Protein AF-A0A382IKN3-F1 (afdb_monomer_lite)

Sequence (168 aa):
MFNAKQPKLKQTWREIHGDVYGAKPNTSGPIGGGIGYANLVEPTQDPVTSLDALSDALKNARPGDIVYLHGKAKIDCTIRVHVENVVLEVPEEVTLASNRGEDGAKGGMIFSNSFATRPLIRAVGPNVRITGLRLGGPNPMPCLEHHHRSFAERRGHQYYYKFPVSDG

pLDDT: mean 86.6, std 14.48, range [35.81, 98.56]

Secondary structure (DSSP, 8-state):
-----PPPPS-SEEEETTEEEE---BTTBSTT--TT-S-----SSPPB-SHHHHHHHHHH--TT-EEEB-TT-EEE-HHHHHHH---EEEETT-EEE--TTGGG----EEE---TT-S-SEEEESTT-EE-S-EEE-S--S-HHHHHHHHHHTT--HHHHTTSTT---

Structure (mmCIF, N/CA/C/O backbone):
data_AF-A0A382IKN3-F1
#
_entry.id   AF-A0A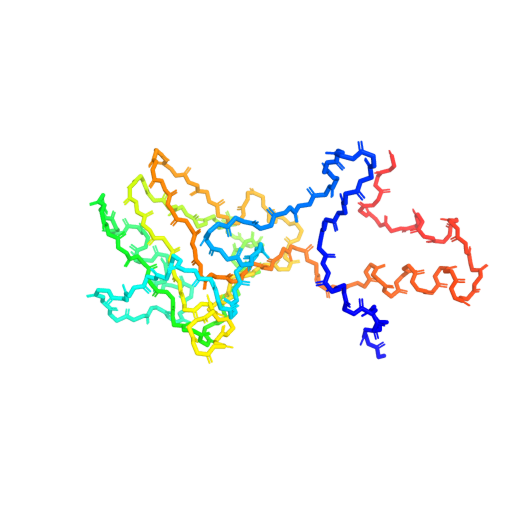382IKN3-F1
#
loop_
_atom_site.group_PDB
_atom_site.id
_atom_site.type_symbol
_atom_site.label_atom_id
_atom_site.label_alt_id
_atom_site.label_comp_id
_atom_site.label_asym_id
_atom_site.label_entity_id
_atom_site.label_seq_id
_atom_site.pdbx_PDB_ins_code
_atom_site.Cartn_x
_atom_site.Cartn_y
_atom_site.Cartn_z
_atom_site.occupancy
_atom_site.B_iso_or_equiv
_atom_site.auth_seq_id
_atom_site.auth_comp_id
_atom_site.auth_asym_id
_atom_site.auth_atom_id
_atom_site.pdbx_PDB_model_num
ATOM 1 N N . MET A 1 1 ? 14.732 8.899 -21.620 1.00 35.81 1 MET A N 1
ATOM 2 C CA . MET A 1 1 ? 13.360 8.346 -21.576 1.00 35.81 1 MET A CA 1
ATOM 3 C C . MET A 1 1 ? 13.404 7.041 -20.802 1.00 35.81 1 MET A C 1
ATOM 5 O O . MET A 1 1 ? 13.994 6.080 -21.276 1.00 35.81 1 MET A O 1
ATOM 9 N N . PHE A 1 2 ? 12.854 7.038 -19.591 1.00 36.72 2 PHE A N 1
ATOM 10 C CA . PHE A 1 2 ? 12.722 5.848 -18.750 1.00 36.72 2 PHE A CA 1
ATOM 11 C C . PHE A 1 2 ? 11.530 5.014 -19.241 1.00 36.72 2 PHE A C 1
ATOM 13 O O . PHE A 1 2 ? 10.548 5.600 -19.694 1.00 36.72 2 PHE A O 1
ATOM 20 N N . ASN A 1 3 ? 11.612 3.684 -19.119 1.00 40.66 3 ASN A N 1
ATOM 21 C CA . ASN A 1 3 ? 10.657 2.652 -19.570 1.00 40.66 3 ASN A CA 1
ATOM 22 C C . ASN A 1 3 ? 11.029 1.976 -20.896 1.00 40.66 3 ASN A C 1
ATOM 24 O O . ASN A 1 3 ? 10.414 2.225 -21.935 1.00 40.66 3 ASN A O 1
ATOM 28 N N . ALA A 1 4 ? 11.937 0.997 -20.837 1.00 46.00 4 ALA A N 1
ATOM 29 C CA . ALA A 1 4 ? 11.795 -0.140 -21.738 1.00 46.00 4 ALA A CA 1
ATOM 30 C C . ALA A 1 4 ? 10.405 -0.739 -21.464 1.00 46.00 4 ALA A C 1
ATOM 32 O O . ALA A 1 4 ? 10.153 -1.249 -20.371 1.00 46.00 4 ALA A O 1
ATOM 33 N N . LYS A 1 5 ? 9.464 -0.582 -22.403 1.00 49.56 5 LYS A N 1
ATOM 34 C CA . LYS A 1 5 ? 8.125 -1.169 -22.287 1.00 49.56 5 LYS A CA 1
ATOM 35 C C . LYS A 1 5 ? 8.281 -2.685 -22.323 1.00 49.56 5 LYS A C 1
ATOM 37 O O . LYS A 1 5 ? 8.318 -3.280 -23.395 1.00 49.56 5 LYS A O 1
ATOM 42 N N . GLN A 1 6 ? 8.387 -3.306 -21.153 1.00 56.22 6 GLN A N 1
ATOM 43 C CA . GLN A 1 6 ? 8.235 -4.747 -21.052 1.00 56.22 6 GLN A CA 1
ATOM 44 C C . GLN A 1 6 ? 6.804 -5.099 -21.483 1.00 56.22 6 GLN A C 1
ATOM 46 O O . GLN A 1 6 ? 5.858 -4.402 -21.088 1.00 56.22 6 GLN A O 1
ATOM 51 N N . PRO A 1 7 ? 6.618 -6.133 -22.319 1.00 63.00 7 PRO A N 1
ATOM 52 C CA . PRO A 1 7 ? 5.285 -6.581 -22.681 1.00 63.00 7 PRO A CA 1
ATOM 53 C C . PRO A 1 7 ? 4.529 -6.953 -21.404 1.00 63.00 7 PRO A C 1
ATOM 55 O O . PRO A 1 7 ? 5.060 -7.645 -20.535 1.00 63.00 7 PRO A O 1
ATOM 58 N N . LYS A 1 8 ? 3.285 -6.478 -21.277 1.00 66.19 8 LYS A N 1
ATOM 59 C CA . LYS A 1 8 ? 2.432 -6.880 -20.158 1.00 66.19 8 LYS A CA 1
ATOM 60 C C . LYS A 1 8 ? 2.245 -8.391 -20.218 1.00 66.19 8 LYS A C 1
ATOM 62 O O . LYS A 1 8 ? 1.713 -8.914 -21.199 1.00 66.19 8 LYS A O 1
ATOM 67 N N . LEU A 1 9 ? 2.667 -9.076 -19.162 1.00 68.19 9 LEU A N 1
ATOM 68 C CA . LEU A 1 9 ? 2.382 -10.492 -18.992 1.00 68.19 9 LEU A CA 1
ATOM 69 C C . LEU A 1 9 ? 0.862 -10.673 -18.904 1.00 68.19 9 LEU A C 1
ATOM 71 O O . LEU A 1 9 ? 0.201 -9.998 -18.117 1.00 68.19 9 LEU A O 1
ATOM 75 N N . LYS A 1 10 ? 0.306 -11.566 -19.732 1.00 75.25 10 LYS A N 1
ATOM 76 C CA . LYS A 1 10 ? -1.127 -11.911 -19.693 1.00 75.25 10 LYS A CA 1
ATOM 77 C C . LYS A 1 10 ? -1.484 -12.752 -18.463 1.00 75.25 10 LYS A C 1
ATOM 79 O O . LYS A 1 10 ? -2.620 -12.715 -18.013 1.00 75.25 10 LYS A O 1
ATOM 84 N N . GLN A 1 11 ? -0.514 -13.501 -17.939 1.00 84.94 11 GLN A N 1
ATOM 85 C CA . GLN A 1 11 ? -0.650 -14.351 -16.760 1.00 84.94 11 GLN A CA 1
ATOM 86 C C . GLN A 1 11 ? 0.689 -14.460 -16.023 1.00 84.94 11 GLN A C 1
ATOM 88 O O . GLN A 1 11 ? 1.751 -14.327 -16.631 1.00 84.94 11 GLN A O 1
ATOM 93 N N . THR A 1 12 ? 0.621 -14.722 -14.721 1.00 87.69 12 THR A N 1
ATOM 94 C CA . THR A 1 12 ? 1.770 -14.862 -13.806 1.00 87.69 12 THR A CA 1
ATOM 95 C C . THR A 1 12 ? 2.091 -16.317 -13.455 1.00 87.69 12 THR A C 1
ATOM 97 O O . THR A 1 12 ? 2.948 -16.572 -12.611 1.00 87.69 12 THR A O 1
ATOM 100 N N . TRP A 1 13 ? 1.408 -17.272 -14.090 1.00 91.75 13 TRP A N 1
ATOM 101 C CA . TRP A 1 13 ? 1.567 -18.707 -13.868 1.00 91.75 13 TRP A CA 1
ATOM 102 C C . TRP A 1 13 ? 1.481 -19.491 -15.181 1.00 91.75 13 TRP A C 1
ATOM 104 O O . TRP A 1 13 ? 1.015 -18.972 -16.200 1.00 91.75 13 TRP A O 1
ATOM 114 N N . ARG A 1 14 ? 1.930 -20.744 -15.168 1.00 93.62 14 ARG A N 1
ATOM 115 C CA . ARG A 1 14 ? 1.743 -21.723 -16.246 1.00 93.62 14 ARG A CA 1
ATOM 116 C C . ARG A 1 14 ? 1.541 -23.109 -15.658 1.00 93.62 14 ARG A C 1
ATOM 118 O O . ARG A 1 14 ? 2.035 -23.391 -14.575 1.00 93.62 14 ARG A O 1
ATOM 125 N N . GLU A 1 15 ? 0.851 -23.955 -16.406 1.00 95.31 15 GLU A N 1
ATOM 126 C CA . GLU A 1 15 ? 0.727 -25.377 -16.109 1.00 95.31 15 GLU A CA 1
ATOM 127 C C . GLU A 1 15 ? 1.550 -26.171 -17.118 1.00 95.31 15 GLU A C 1
ATOM 129 O O . GLU A 1 15 ? 1.484 -25.906 -18.322 1.00 95.31 15 GLU A O 1
ATOM 134 N N . ILE A 1 16 ? 2.368 -27.093 -16.622 1.00 95.44 16 ILE A N 1
ATOM 135 C CA . ILE A 1 16 ? 3.232 -27.952 -17.430 1.00 95.44 16 ILE A CA 1
ATOM 136 C C . ILE A 1 16 ? 3.092 -29.362 -16.861 1.00 95.44 16 ILE A C 1
ATOM 138 O O . ILE A 1 16 ? 3.379 -29.576 -15.692 1.00 95.44 16 ILE A O 1
ATOM 142 N N . HIS A 1 17 ? 2.620 -30.311 -17.674 1.00 93.94 17 HIS A N 1
ATOM 143 C CA . HIS A 1 17 ? 2.398 -31.709 -17.268 1.00 93.94 17 HIS A CA 1
ATOM 144 C C . HIS A 1 17 ? 1.506 -31.898 -16.019 1.00 93.94 17 HIS A C 1
ATOM 146 O O . HIS A 1 17 ? 1.647 -32.886 -15.310 1.00 93.94 17 HIS A O 1
ATOM 152 N N . GLY A 1 18 ? 0.566 -30.977 -15.772 1.00 93.25 18 GLY A N 1
ATOM 153 C CA . GLY A 1 18 ? -0.325 -31.000 -14.603 1.00 93.25 18 GLY A CA 1
ATOM 154 C C . GLY A 1 18 ? 0.211 -30.246 -13.381 1.00 93.25 18 GLY A C 1
ATOM 155 O O . GLY A 1 18 ? -0.549 -29.989 -12.450 1.00 93.25 18 GLY A O 1
ATOM 156 N N . ASP A 1 19 ? 1.476 -29.814 -13.405 1.00 95.94 19 ASP A N 1
ATOM 157 C CA . ASP A 1 19 ? 2.089 -29.030 -12.334 1.00 95.94 19 ASP A CA 1
ATOM 158 C C . ASP A 1 19 ? 1.975 -27.524 -12.600 1.00 95.94 19 ASP A C 1
ATOM 160 O O . ASP A 1 19 ? 2.230 -27.036 -13.707 1.00 95.94 19 ASP A O 1
ATOM 164 N N . VAL A 1 20 ? 1.607 -26.762 -11.564 1.00 94.12 20 VAL A N 1
ATOM 165 C CA . VAL A 1 20 ? 1.433 -25.304 -11.636 1.00 94.12 20 VAL A CA 1
ATOM 166 C C . VAL A 1 20 ? 2.698 -24.590 -11.169 1.00 94.12 20 VAL A C 1
ATOM 168 O O . VAL A 1 20 ? 3.109 -24.701 -10.017 1.00 94.12 20 VAL A O 1
ATOM 171 N N . TYR A 1 21 ? 3.258 -23.769 -12.054 1.00 92.56 21 TYR A N 1
ATOM 172 C CA . TYR A 1 21 ? 4.428 -22.936 -11.800 1.00 92.56 21 TYR A CA 1
ATOM 173 C C . TYR A 1 21 ? 4.056 -21.455 -11.785 1.00 92.56 21 TYR A C 1
ATOM 175 O O . TYR A 1 21 ? 3.264 -20.987 -12.607 1.00 92.56 21 TYR A O 1
ATOM 183 N N . GLY A 1 22 ? 4.696 -20.693 -10.899 1.00 91.75 22 GLY A N 1
ATOM 184 C CA . GLY A 1 22 ? 4.474 -19.256 -10.749 1.00 91.75 22 GLY A CA 1
ATOM 185 C C . GLY A 1 22 ? 3.323 -18.924 -9.801 1.00 91.75 22 GLY A C 1
ATOM 186 O O . GLY A 1 22 ? 2.925 -19.729 -8.964 1.00 91.75 22 GLY A O 1
ATOM 187 N N . ALA A 1 23 ? 2.804 -17.704 -9.911 1.00 90.81 23 ALA A N 1
ATOM 188 C CA . ALA A 1 23 ? 1.803 -17.185 -8.988 1.00 90.81 23 ALA A CA 1
ATOM 189 C C . ALA A 1 23 ? 0.416 -17.232 -9.644 1.00 90.81 23 ALA A C 1
ATOM 191 O O . ALA A 1 23 ? 0.108 -16.418 -10.520 1.00 90.81 23 ALA A O 1
ATOM 192 N N . LYS A 1 24 ? -0.414 -18.204 -9.253 1.00 91.19 24 LYS A N 1
ATOM 193 C CA . LYS A 1 24 ? -1.791 -18.359 -9.744 1.00 91.19 24 LYS A CA 1
ATOM 194 C C . LYS A 1 24 ? -2.760 -17.596 -8.830 1.00 91.19 24 LYS A C 1
ATOM 196 O O . LYS A 1 24 ? -2.733 -17.828 -7.623 1.00 91.19 24 LYS A O 1
ATOM 201 N N . PRO A 1 25 ? -3.592 -16.679 -9.361 1.00 89.81 25 PRO A N 1
ATOM 202 C CA . PRO A 1 25 ? -4.598 -16.000 -8.554 1.00 89.81 25 PRO A CA 1
ATOM 203 C C . PRO A 1 25 ? -5.636 -17.001 -8.037 1.00 89.81 25 PRO A C 1
ATOM 205 O O . PRO A 1 25 ? -5.918 -18.011 -8.685 1.00 89.81 25 PRO A O 1
ATOM 208 N N . ASN A 1 26 ? -6.210 -16.703 -6.876 1.00 89.38 26 ASN A N 1
ATOM 209 C CA . ASN A 1 26 ? -7.315 -17.456 -6.289 1.00 89.38 26 ASN A CA 1
ATOM 210 C C . ASN A 1 26 ? -8.617 -16.634 -6.375 1.00 89.38 26 ASN A C 1
ATOM 212 O O . ASN A 1 26 ? -8.707 -15.659 -7.124 1.00 89.38 26 ASN A O 1
ATOM 216 N N . THR A 1 27 ? -9.627 -17.006 -5.589 1.00 91.38 27 THR A N 1
ATOM 217 C CA . THR A 1 27 ? -10.929 -16.321 -5.532 1.00 91.38 27 THR A CA 1
ATOM 218 C C . THR A 1 27 ? -10.856 -14.863 -5.067 1.00 91.38 27 THR A C 1
ATOM 220 O O . THR A 1 27 ? -11.798 -14.116 -5.300 1.00 91.38 27 THR A O 1
ATOM 223 N N . SER A 1 28 ? -9.744 -14.421 -4.466 1.00 88.81 28 SER A N 1
ATOM 224 C CA . SER A 1 28 ? -9.535 -13.014 -4.088 1.00 88.81 28 SER A CA 1
ATOM 225 C C . SER A 1 28 ? -9.215 -12.103 -5.281 1.00 88.81 28 SER A C 1
ATOM 227 O O . SER A 1 28 ? -9.154 -10.884 -5.114 1.00 88.81 28 SER A O 1
ATOM 229 N N . GLY A 1 29 ? -9.003 -12.665 -6.475 1.00 89.06 29 GLY A N 1
ATOM 230 C CA . GLY A 1 29 ? -8.742 -11.912 -7.699 1.00 89.06 29 GLY A CA 1
ATOM 231 C C . GLY A 1 29 ? -7.247 -11.753 -8.019 1.00 89.06 29 GLY A C 1
ATOM 232 O O . GLY A 1 29 ? -6.436 -12.613 -7.660 1.00 89.06 29 GLY A O 1
ATOM 233 N N . PRO A 1 30 ? -6.852 -10.698 -8.756 1.00 88.81 30 PRO A N 1
ATOM 234 C CA . PRO A 1 30 ? -5.495 -10.549 -9.270 1.00 88.81 30 PRO A CA 1
ATOM 235 C C . PRO A 1 30 ? -4.451 -10.393 -8.157 1.00 88.81 30 PRO A C 1
ATOM 237 O O . PRO A 1 30 ? -4.611 -9.617 -7.212 1.00 88.81 30 PRO A O 1
ATOM 240 N N . ILE A 1 31 ? -3.324 -11.088 -8.320 1.00 86.19 31 ILE A N 1
ATOM 241 C CA . ILE A 1 31 ? -2.159 -10.957 -7.440 1.00 86.19 31 ILE A CA 1
ATOM 242 C C . ILE A 1 31 ? -1.590 -9.536 -7.563 1.00 86.19 31 ILE A C 1
ATOM 244 O O . ILE A 1 31 ? -1.361 -9.040 -8.665 1.00 86.19 31 ILE A O 1
ATOM 248 N N . GLY A 1 32 ? -1.367 -8.877 -6.422 1.00 81.44 32 GLY A N 1
ATOM 249 C CA . GLY A 1 32 ? -0.983 -7.459 -6.364 1.00 81.44 32 GLY A CA 1
ATOM 250 C C . GLY A 1 32 ? -2.164 -6.475 -6.452 1.00 81.44 32 GLY A C 1
ATOM 251 O O . GLY A 1 32 ? -1.952 -5.257 -6.536 1.00 81.44 32 GLY A O 1
ATOM 252 N N . GLY A 1 33 ? -3.400 -6.983 -6.430 1.00 86.44 33 GLY A N 1
ATOM 253 C CA . GLY A 1 33 ? -4.633 -6.198 -6.444 1.00 86.44 33 GLY A CA 1
ATOM 254 C C . GLY A 1 33 ? -4.933 -5.542 -7.796 1.00 86.44 33 GLY A C 1
ATOM 255 O O . GLY A 1 33 ? -4.331 -5.865 -8.820 1.00 86.44 33 GLY A O 1
ATOM 256 N N . GLY A 1 34 ? -5.848 -4.571 -7.796 1.00 87.06 34 GLY A N 1
ATOM 257 C CA . GLY A 1 34 ? -6.339 -3.911 -9.011 1.00 87.06 34 GLY A CA 1
ATOM 258 C C . GLY A 1 34 ? -7.740 -4.384 -9.400 1.00 87.06 34 GLY A C 1
ATOM 259 O O . GLY A 1 34 ? -8.442 -4.961 -8.577 1.00 87.06 34 GLY A O 1
ATOM 260 N N . ILE A 1 35 ? -8.161 -4.086 -10.633 1.00 89.25 35 ILE A N 1
ATOM 261 C CA . ILE A 1 35 ? -9.522 -4.379 -11.118 1.00 89.25 35 ILE A CA 1
ATOM 262 C C . ILE A 1 35 ? -9.844 -5.863 -10.903 1.00 89.25 35 ILE A C 1
ATOM 264 O O . ILE A 1 35 ? -9.104 -6.724 -11.377 1.00 89.25 35 ILE A O 1
ATOM 268 N N . GLY A 1 36 ? -10.947 -6.143 -10.204 1.00 88.12 36 GLY A N 1
ATOM 269 C CA . GLY A 1 36 ? -11.392 -7.502 -9.876 1.00 88.12 36 GLY A CA 1
ATOM 270 C C . GLY A 1 36 ? -10.809 -8.082 -8.583 1.00 88.12 36 GLY A C 1
ATOM 271 O O . GLY A 1 36 ? -11.034 -9.255 -8.301 1.00 88.12 36 GLY A O 1
ATOM 272 N N . TYR A 1 37 ? -10.054 -7.303 -7.801 1.00 91.44 37 TYR A N 1
ATOM 273 C CA . TYR A 1 37 ? -9.665 -7.694 -6.445 1.00 91.44 37 TYR A CA 1
ATOM 274 C C . TYR A 1 37 ? -10.876 -7.627 -5.511 1.00 91.44 37 TYR A C 1
ATOM 276 O O . TYR A 1 37 ? -11.505 -6.579 -5.398 1.00 91.44 37 TYR A O 1
ATOM 284 N N . ALA A 1 38 ? -11.195 -8.741 -4.853 1.00 91.50 38 ALA A N 1
ATOM 285 C CA . ALA A 1 38 ? -12.459 -8.897 -4.132 1.00 91.50 38 ALA A CA 1
ATOM 286 C C . ALA A 1 38 ? -12.433 -8.337 -2.701 1.00 91.50 38 ALA A C 1
ATOM 288 O O . ALA A 1 38 ? -13.465 -7.930 -2.179 1.00 91.50 38 ALA A O 1
ATOM 289 N N . ASN A 1 39 ? -11.264 -8.290 -2.055 1.00 93.00 39 ASN A N 1
ATOM 290 C CA . ASN A 1 39 ? -11.169 -7.966 -0.625 1.00 93.00 39 ASN A CA 1
ATOM 291 C C . ASN A 1 39 ? -10.968 -6.458 -0.388 1.00 93.00 39 ASN A C 1
ATOM 293 O O . ASN A 1 39 ? -10.026 -6.049 0.310 1.00 93.00 39 ASN A O 1
ATOM 297 N N . LEU A 1 40 ? -11.821 -5.645 -1.018 1.00 93.69 40 LEU A N 1
ATOM 298 C CA . LEU A 1 40 ? -11.865 -4.194 -0.833 1.00 93.69 40 LEU A CA 1
ATOM 299 C C . LEU A 1 40 ? -12.231 -3.840 0.616 1.00 93.69 40 LEU A C 1
ATOM 301 O O . LEU A 1 40 ? -12.748 -4.663 1.369 1.00 93.69 40 LEU A O 1
ATOM 305 N N . VAL A 1 41 ? -11.887 -2.621 1.016 1.00 96.31 41 VAL A N 1
ATOM 306 C CA . VAL A 1 41 ? -12.179 -2.073 2.343 1.00 96.31 41 VAL A CA 1
ATOM 307 C C . VAL A 1 41 ? -12.817 -0.722 2.136 1.00 96.31 41 VAL A C 1
ATOM 309 O O . VAL A 1 41 ? -12.290 0.075 1.365 1.00 96.31 41 VAL A O 1
ATOM 312 N N . GLU A 1 42 ? -13.909 -0.466 2.839 1.00 94.12 42 GLU A N 1
ATOM 313 C CA . GLU A 1 42 ? -14.535 0.848 2.861 1.00 94.12 42 GLU A CA 1
ATOM 314 C C . GLU A 1 42 ? -13.982 1.674 4.035 1.00 94.12 42 GLU A C 1
ATOM 316 O O . GLU A 1 42 ? -13.702 1.121 5.105 1.00 94.12 42 GLU A O 1
ATOM 321 N N . PRO A 1 43 ? -13.776 2.989 3.854 1.00 94.06 43 PRO A N 1
ATOM 322 C CA . PRO A 1 43 ? -13.359 3.866 4.938 1.00 94.06 43 PRO A CA 1
ATOM 323 C C . PRO A 1 43 ? -14.462 4.003 5.994 1.00 94.06 43 PRO A C 1
ATOM 325 O O . PRO A 1 43 ? -15.618 4.252 5.664 1.00 94.06 43 PRO A O 1
ATOM 328 N N . THR A 1 44 ? -14.091 3.923 7.271 1.00 91.94 44 THR A N 1
ATOM 329 C CA . THR A 1 44 ? -14.980 4.243 8.406 1.00 91.94 44 THR A CA 1
ATOM 330 C C . THR A 1 44 ? -14.834 5.689 8.886 1.00 91.94 44 THR A C 1
ATOM 332 O O . THR A 1 44 ? -15.664 6.175 9.651 1.00 91.94 44 THR A O 1
ATOM 335 N N . GLN A 1 45 ? -13.777 6.377 8.445 1.00 92.88 45 GLN A N 1
ATOM 336 C CA . GLN A 1 45 ? -13.425 7.756 8.786 1.00 92.88 45 GLN A CA 1
ATOM 337 C C . GLN A 1 45 ? -12.881 8.489 7.552 1.00 92.88 45 GLN A C 1
ATOM 339 O O . GLN A 1 45 ? -12.610 7.868 6.520 1.00 92.88 45 GLN A O 1
ATOM 344 N N . ASP A 1 46 ? -12.690 9.805 7.668 1.00 96.19 46 ASP A N 1
ATOM 345 C CA . ASP A 1 46 ? -12.126 10.617 6.590 1.00 96.19 46 ASP A CA 1
ATOM 346 C C . ASP A 1 46 ? -10.742 10.099 6.151 1.00 96.19 46 ASP A C 1
ATOM 348 O O . ASP A 1 46 ? -9.843 9.934 6.983 1.00 96.19 46 ASP A O 1
ATOM 352 N N . PRO A 1 47 ? -10.528 9.855 4.843 1.00 97.56 47 PRO A N 1
ATOM 353 C CA . PRO A 1 47 ? -9.261 9.330 4.355 1.00 97.56 47 PRO A CA 1
ATOM 354 C C . PRO A 1 47 ? -8.067 10.260 4.603 1.00 97.56 47 PRO A C 1
ATOM 356 O O . PRO A 1 47 ? -8.083 11.437 4.235 1.00 97.56 47 PRO A O 1
ATOM 359 N N . VAL A 1 48 ? -6.960 9.704 5.100 1.00 98.06 48 VAL A N 1
ATOM 360 C CA . VAL A 1 48 ? -5.712 10.450 5.292 1.00 98.06 48 VAL A CA 1
ATOM 361 C C . VAL A 1 48 ? -5.028 10.744 3.953 1.00 98.06 48 VAL A C 1
ATOM 363 O O . VAL A 1 48 ? -5.051 9.942 3.010 1.00 98.06 48 VAL A O 1
ATOM 366 N N . THR A 1 49 ? -4.402 11.917 3.858 1.00 97.81 49 THR A N 1
ATOM 367 C CA . THR A 1 49 ? -3.776 12.418 2.618 1.00 97.81 49 THR A CA 1
ATOM 368 C C . THR A 1 49 ? -2.313 12.832 2.779 1.00 97.81 49 THR A C 1
ATOM 370 O O . THR A 1 49 ? -1.638 13.032 1.767 1.00 97.81 49 THR A O 1
ATOM 373 N N . SER A 1 50 ? -1.806 12.922 4.012 1.00 97.25 50 SER A N 1
ATOM 374 C CA . SER A 1 50 ? -0.447 13.363 4.339 1.00 97.25 50 SER A CA 1
ATOM 375 C C . SER A 1 50 ? 0.272 12.371 5.254 1.00 97.25 50 SER A C 1
ATOM 377 O O . SER A 1 50 ? -0.353 11.508 5.872 1.00 97.25 50 SER A O 1
ATOM 379 N N . LEU A 1 51 ? 1.602 12.489 5.323 1.00 96.56 51 LEU A N 1
ATOM 380 C CA . LEU A 1 51 ? 2.426 11.659 6.202 1.00 96.56 51 LEU A CA 1
ATOM 381 C C . LEU A 1 51 ? 2.107 11.914 7.678 1.00 96.56 51 LEU A C 1
ATOM 383 O O . LEU A 1 51 ? 1.979 10.956 8.424 1.00 96.56 51 LEU A O 1
ATOM 387 N N . ASP A 1 52 ? 1.912 13.173 8.074 1.00 96.44 52 ASP A N 1
ATOM 388 C CA . ASP A 1 52 ? 1.525 13.528 9.445 1.00 96.44 52 ASP A CA 1
ATOM 389 C C . ASP A 1 52 ? 0.201 12.903 9.853 1.00 96.44 52 ASP A C 1
ATOM 391 O O . ASP A 1 52 ? 0.146 12.180 10.841 1.00 96.44 52 ASP A O 1
ATOM 395 N N . ALA A 1 53 ? -0.840 13.083 9.036 1.00 97.75 53 ALA A N 1
ATOM 396 C CA . ALA A 1 53 ? -2.147 12.504 9.318 1.00 97.75 53 ALA A CA 1
ATOM 397 C C . ALA A 1 53 ? -2.088 10.970 9.377 1.00 97.75 53 ALA A C 1
ATOM 399 O O . ALA A 1 53 ? -2.763 10.361 10.200 1.00 97.75 53 ALA A O 1
ATOM 400 N N . LEU A 1 54 ? -1.266 10.339 8.530 1.00 97.94 54 LEU A N 1
ATOM 401 C CA . LEU A 1 54 ? -1.050 8.895 8.575 1.00 97.94 54 LEU A CA 1
ATOM 402 C C . LEU A 1 54 ? -0.326 8.463 9.858 1.00 97.94 54 LEU A C 1
ATOM 404 O O . LEU A 1 54 ? -0.751 7.503 10.496 1.00 97.94 54 LEU A O 1
ATOM 408 N N . SER A 1 55 ? 0.752 9.151 10.235 1.00 97.06 55 SER A N 1
ATOM 409 C CA . SER A 1 55 ? 1.498 8.870 11.463 1.00 97.06 55 SER A CA 1
ATOM 410 C C . SER A 1 55 ? 0.618 9.035 12.703 1.00 97.06 55 SER A C 1
ATOM 412 O O . SER A 1 55 ? 0.624 8.162 13.569 1.00 97.06 55 SER A O 1
ATOM 414 N N . ASP A 1 56 ? -0.183 10.097 12.759 1.00 97.69 56 ASP A N 1
ATOM 415 C CA . ASP A 1 56 ? -1.103 10.352 13.866 1.00 97.69 56 ASP A CA 1
ATOM 416 C C . ASP A 1 56 ? -2.242 9.330 13.912 1.00 97.69 56 ASP A C 1
ATOM 418 O O . ASP A 1 56 ? -2.574 8.833 14.989 1.00 97.69 56 ASP A O 1
ATOM 422 N N . ALA A 1 57 ? -2.817 8.966 12.763 1.00 98.00 57 ALA A N 1
ATOM 423 C CA . ALA A 1 57 ? -3.863 7.949 12.697 1.00 98.00 57 ALA A CA 1
ATOM 424 C C . ALA A 1 57 ? -3.351 6.585 13.177 1.00 98.00 57 ALA A C 1
ATOM 426 O O . ALA A 1 57 ? -3.995 5.948 14.003 1.00 98.00 57 ALA A O 1
ATOM 427 N N . LEU A 1 58 ? -2.167 6.160 12.725 1.00 97.88 58 LEU A N 1
ATOM 428 C CA . LEU A 1 58 ? -1.559 4.896 13.151 1.00 97.88 58 LEU A CA 1
ATOM 429 C C . LEU A 1 58 ? -1.217 4.887 14.644 1.00 97.88 58 LEU A C 1
ATOM 431 O O . LEU A 1 58 ? -1.445 3.887 15.317 1.00 97.88 58 LEU A O 1
ATOM 435 N N . LYS A 1 59 ? -0.713 6.005 15.176 1.00 97.50 59 LYS A N 1
ATOM 436 C CA . LYS A 1 59 ? -0.364 6.135 16.596 1.00 97.50 59 LYS A CA 1
ATOM 437 C C . LYS A 1 59 ? -1.582 6.049 17.521 1.00 97.50 59 LYS A C 1
ATOM 439 O O . LYS A 1 59 ? -1.445 5.607 18.658 1.00 97.50 59 LYS A O 1
ATOM 444 N N . ASN A 1 60 ? -2.747 6.496 17.054 1.00 97.31 60 ASN A N 1
ATOM 445 C CA . ASN A 1 60 ? -3.984 6.522 17.839 1.00 97.31 60 ASN A CA 1
ATOM 446 C C . ASN A 1 60 ? -4.935 5.349 17.536 1.00 97.31 60 ASN A C 1
ATOM 448 O O . ASN A 1 60 ? -5.965 5.233 18.204 1.00 97.31 60 ASN A O 1
ATOM 452 N N . ALA A 1 61 ? -4.607 4.506 16.553 1.00 97.75 61 ALA A N 1
ATOM 453 C CA . ALA A 1 61 ? -5.434 3.380 16.138 1.00 97.75 61 ALA A CA 1
ATOM 454 C C . ALA A 1 61 ? -5.517 2.298 17.223 1.00 97.75 61 ALA A C 1
ATOM 456 O O . ALA A 1 61 ? -4.550 2.003 17.930 1.00 97.75 61 ALA A O 1
ATOM 457 N N . ARG A 1 62 ? -6.696 1.693 17.329 1.00 97.12 62 ARG A N 1
ATOM 458 C CA . ARG A 1 62 ? -7.044 0.619 18.258 1.00 97.12 62 ARG A CA 1
ATOM 459 C C . ARG A 1 62 ? -7.320 -0.678 17.493 1.00 97.12 62 ARG A C 1
ATOM 461 O O . ARG A 1 62 ? -7.623 -0.622 16.301 1.00 97.12 62 ARG A O 1
ATOM 468 N N . PRO A 1 63 ? -7.264 -1.841 18.162 1.00 98.06 63 PRO A N 1
ATOM 469 C CA . PRO A 1 63 ? -7.669 -3.109 17.562 1.00 98.06 63 PRO A CA 1
ATOM 470 C C . PRO A 1 63 ? -9.034 -3.012 16.862 1.00 98.06 63 PRO A C 1
ATOM 472 O O . PRO A 1 63 ? -10.009 -2.552 17.458 1.00 98.06 63 PRO A O 1
ATOM 475 N N . GLY A 1 64 ? -9.089 -3.410 15.587 1.00 97.25 64 GLY A N 1
ATOM 476 C CA . GLY A 1 64 ? -10.274 -3.313 14.731 1.00 97.25 64 GLY A CA 1
ATOM 477 C C . GLY A 1 64 ? -10.385 -2.029 13.900 1.00 97.25 64 GLY A C 1
ATOM 478 O O . GLY A 1 64 ? -11.221 -1.976 12.994 1.00 97.25 64 GLY A O 1
ATOM 479 N N . ASP A 1 65 ? -9.548 -1.017 14.146 1.00 97.94 65 ASP A N 1
ATOM 480 C CA . ASP A 1 65 ? -9.600 0.241 13.400 1.00 97.94 65 ASP A CA 1
ATOM 481 C C . ASP A 1 65 ? -9.103 0.093 11.955 1.00 97.94 65 ASP A C 1
ATOM 483 O O . ASP A 1 65 ? -8.246 -0.733 11.613 1.00 97.94 65 ASP A O 1
ATOM 487 N N . ILE A 1 66 ? -9.627 0.969 11.096 1.00 98.50 66 ILE A N 1
ATOM 488 C CA . ILE A 1 66 ? -9.241 1.083 9.692 1.00 98.50 66 ILE A CA 1
ATOM 489 C C . ILE A 1 66 ? -8.595 2.450 9.477 1.00 98.50 66 ILE A C 1
ATOM 491 O O . ILE A 1 66 ? -9.273 3.473 9.417 1.00 98.50 66 ILE A O 1
ATOM 495 N N . VAL A 1 67 ? -7.277 2.462 9.288 1.00 98.44 67 VAL A N 1
ATOM 496 C CA . VAL A 1 67 ? -6.549 3.646 8.827 1.00 98.44 67 VAL A CA 1
ATOM 497 C C . VAL A 1 67 ? -6.584 3.663 7.303 1.00 98.44 67 VAL A C 1
ATOM 499 O O . VAL A 1 67 ? -5.940 2.851 6.631 1.00 98.44 67 VAL A O 1
ATOM 502 N N . TYR A 1 68 ? -7.367 4.584 6.746 1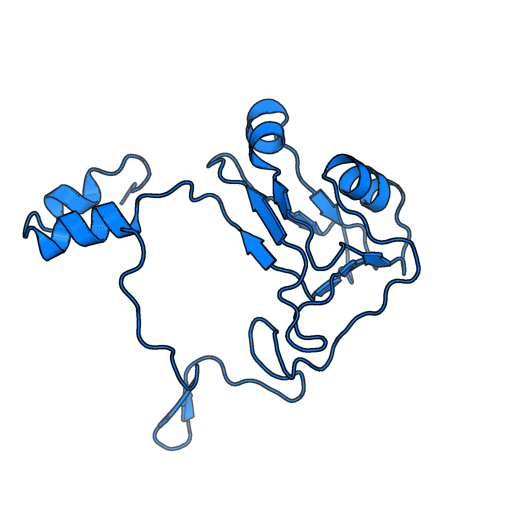.00 98.56 68 TYR A N 1
ATOM 503 C CA . TYR A 1 68 ? -7.663 4.612 5.318 1.00 98.56 68 TYR A CA 1
ATOM 504 C C . TYR A 1 68 ? -6.948 5.754 4.596 1.00 98.56 68 TYR A C 1
ATOM 506 O O . TYR A 1 68 ? -7.127 6.918 4.938 1.00 98.56 68 TYR A O 1
ATOM 514 N N . LEU A 1 69 ? -6.172 5.450 3.554 1.00 98.25 69 LEU A N 1
ATOM 515 C CA . LEU A 1 69 ? -5.551 6.452 2.688 1.00 98.25 69 LEU A CA 1
ATOM 516 C C . LEU A 1 69 ? -6.481 6.826 1.542 1.00 98.25 69 LEU A C 1
ATOM 518 O O . LEU A 1 69 ? -7.014 5.963 0.836 1.00 98.25 69 LEU A O 1
ATOM 522 N N . HIS A 1 70 ? -6.557 8.121 1.252 1.00 98.06 70 HIS A N 1
ATOM 523 C CA . HIS A 1 70 ? -7.249 8.599 0.064 1.00 98.06 70 HIS A CA 1
ATOM 524 C C . HIS A 1 70 ? -6.652 7.964 -1.206 1.00 98.06 70 HIS A C 1
ATOM 526 O O . HIS A 1 70 ? -5.433 7.922 -1.389 1.00 98.06 70 HIS A O 1
ATOM 532 N N . GLY A 1 71 ? -7.502 7.520 -2.137 1.00 96.38 71 GLY A N 1
ATOM 533 C CA . GLY A 1 71 ? -7.092 6.755 -3.326 1.00 96.38 71 GLY A CA 1
ATOM 534 C C . GLY A 1 71 ? -6.098 7.453 -4.263 1.00 96.38 71 GLY A C 1
ATOM 535 O O . GLY A 1 71 ? -5.405 6.810 -5.056 1.00 96.38 71 GLY A O 1
ATOM 536 N N . LYS A 1 72 ? -6.005 8.785 -4.178 1.00 96.19 72 LYS A N 1
ATOM 537 C CA . LYS A 1 72 ? -5.050 9.608 -4.943 1.00 96.19 72 LYS A CA 1
ATOM 538 C C . LYS A 1 72 ? -3.827 10.047 -4.129 1.00 96.19 72 LYS A C 1
ATOM 540 O O . LYS A 1 72 ? -2.934 10.666 -4.706 1.00 96.19 72 LYS A O 1
ATOM 545 N N . ALA A 1 73 ? -3.778 9.746 -2.830 1.00 97.44 73 ALA A N 1
ATOM 546 C CA . ALA A 1 73 ? -2.684 10.154 -1.958 1.00 97.44 73 ALA A CA 1
ATOM 547 C C . ALA A 1 73 ? -1.350 9.546 -2.411 1.00 97.44 73 ALA A C 1
ATOM 549 O O . ALA A 1 73 ? -1.277 8.411 -2.901 1.00 97.44 73 ALA A O 1
ATOM 550 N N . LYS A 1 74 ? -0.288 10.330 -2.246 1.00 97.19 74 LYS A N 1
ATOM 551 C CA . LYS A 1 74 ? 1.100 9.913 -2.433 1.00 97.19 74 LYS A CA 1
ATOM 552 C C . LYS A 1 74 ? 1.874 10.362 -1.203 1.00 97.19 74 LYS A C 1
ATOM 554 O O . LYS A 1 74 ? 2.237 11.528 -1.101 1.00 97.19 74 LYS A O 1
ATOM 559 N N . ILE A 1 75 ? 2.077 9.439 -0.280 1.00 97.50 75 ILE A N 1
ATOM 560 C CA . ILE A 1 75 ? 2.787 9.666 0.969 1.00 97.50 75 ILE A CA 1
ATOM 561 C C . ILE A 1 75 ? 4.272 9.440 0.706 1.00 97.50 75 ILE A C 1
ATOM 563 O O . ILE A 1 75 ? 4.702 8.303 0.504 1.00 97.50 75 ILE A O 1
ATOM 567 N N . ASP A 1 76 ? 5.023 10.537 0.639 1.00 95.06 76 ASP A N 1
ATOM 568 C CA . ASP A 1 76 ? 6.476 10.518 0.495 1.00 95.06 76 ASP A CA 1
ATOM 569 C C . ASP A 1 76 ? 7.133 10.519 1.876 1.00 95.06 76 ASP A C 1
ATOM 571 O O . ASP A 1 76 ? 7.110 11.519 2.593 1.00 95.06 76 ASP A O 1
ATOM 575 N N . CYS A 1 77 ? 7.730 9.393 2.246 1.00 94.50 77 CYS A N 1
ATOM 576 C CA . CYS A 1 77 ? 8.455 9.231 3.498 1.00 94.50 77 CYS A CA 1
ATOM 577 C C . CYS A 1 77 ? 9.960 9.499 3.346 1.00 94.50 77 CYS A C 1
ATOM 579 O O . CYS A 1 77 ? 10.690 9.359 4.321 1.00 94.50 77 CYS A O 1
ATOM 581 N N . THR A 1 78 ? 10.454 9.870 2.158 1.00 90.56 78 THR A N 1
ATOM 582 C CA . THR A 1 78 ? 11.894 9.903 1.836 1.00 90.56 78 THR A CA 1
ATOM 583 C C . THR A 1 78 ? 12.699 10.750 2.818 1.00 90.56 78 THR A C 1
ATOM 585 O O . THR A 1 78 ? 13.704 10.278 3.349 1.00 90.56 78 THR A O 1
ATOM 588 N N . ILE A 1 79 ? 12.257 11.985 3.075 1.00 90.00 79 ILE A N 1
ATOM 589 C CA . ILE A 1 79 ? 12.973 12.916 3.958 1.00 90.00 79 ILE A CA 1
ATOM 590 C C . ILE A 1 79 ? 12.915 12.446 5.410 1.00 90.00 79 ILE A C 1
ATOM 592 O O . ILE A 1 79 ? 13.949 12.395 6.067 1.00 90.00 79 ILE A O 1
ATOM 596 N N . ARG A 1 80 ? 11.741 12.025 5.897 1.00 90.44 80 ARG A N 1
ATOM 597 C CA . ARG A 1 80 ? 11.595 11.536 7.276 1.00 90.44 80 ARG A CA 1
ATOM 598 C C . ARG A 1 80 ? 12.362 10.248 7.532 1.00 90.44 80 ARG A C 1
ATOM 600 O O . ARG A 1 80 ? 12.980 10.094 8.575 1.00 90.44 80 ARG A O 1
ATOM 607 N N . VAL A 1 81 ? 12.397 9.336 6.568 1.00 89.00 81 VAL A N 1
ATOM 608 C CA . VAL A 1 81 ? 13.254 8.152 6.661 1.00 89.00 81 VAL A CA 1
ATOM 609 C C . VAL A 1 81 ? 14.726 8.561 6.705 1.00 89.00 81 VAL A C 1
ATOM 611 O O . VAL A 1 81 ? 15.486 7.991 7.474 1.00 89.00 81 VAL A O 1
ATOM 614 N N . HIS A 1 82 ? 15.144 9.536 5.896 1.00 85.56 82 HIS A N 1
ATOM 615 C CA . HIS A 1 82 ? 16.541 9.963 5.846 1.00 85.56 82 HIS A CA 1
ATOM 616 C C . HIS A 1 82 ? 17.009 10.690 7.117 1.00 85.56 82 HIS A C 1
ATOM 618 O O . HIS A 1 82 ? 18.123 10.445 7.569 1.00 85.56 82 HIS A O 1
ATOM 624 N N . VAL A 1 83 ? 16.183 11.577 7.677 1.00 86.62 83 VAL A N 1
ATOM 625 C CA . VAL A 1 83 ? 16.562 12.440 8.810 1.00 86.62 83 VAL A CA 1
ATOM 626 C C . VAL A 1 83 ? 16.209 11.809 10.157 1.00 86.62 83 VAL A C 1
ATOM 628 O O . VAL A 1 83 ? 16.980 11.900 11.106 1.00 86.62 83 VAL A O 1
ATOM 631 N N . GLU A 1 84 ? 15.053 11.157 10.244 1.00 89.19 84 GLU A N 1
ATOM 632 C CA . GLU A 1 84 ? 14.450 10.714 11.507 1.00 89.19 84 GLU A CA 1
ATOM 633 C C . GLU A 1 84 ? 14.370 9.182 11.613 1.00 89.19 84 GLU A C 1
ATOM 635 O O . GLU A 1 84 ? 13.914 8.663 12.627 1.00 89.19 84 GLU A O 1
ATOM 640 N N . ASN A 1 85 ? 14.800 8.440 10.583 1.00 87.38 85 ASN A N 1
ATOM 641 C CA . ASN A 1 85 ? 14.638 6.982 10.492 1.00 87.38 85 ASN A CA 1
ATOM 642 C C . ASN A 1 85 ? 13.185 6.523 10.719 1.00 87.38 85 ASN A C 1
ATOM 644 O O . ASN A 1 85 ? 12.943 5.483 11.331 1.00 87.38 85 ASN A O 1
ATOM 648 N N . VAL A 1 86 ? 12.211 7.304 10.233 1.00 89.62 86 VAL A N 1
ATOM 649 C CA . VAL A 1 86 ? 10.783 7.014 10.433 1.00 89.62 86 VAL A CA 1
ATOM 650 C C . VAL A 1 86 ? 10.398 5.629 9.916 1.00 89.62 86 VAL A C 1
ATOM 652 O O . VAL A 1 86 ? 10.716 5.248 8.788 1.00 89.62 86 VAL A O 1
ATOM 655 N N . VAL A 1 87 ? 9.625 4.921 10.740 1.00 94.19 87 VAL A N 1
ATOM 656 C CA . VAL A 1 87 ? 8.942 3.668 10.414 1.00 94.19 87 VAL A CA 1
ATOM 657 C C . VAL A 1 87 ? 7.450 3.868 10.658 1.00 94.19 87 VAL A C 1
ATOM 659 O O . VAL A 1 87 ? 7.056 4.385 11.700 1.00 94.19 87 VAL A O 1
ATOM 662 N N . LEU A 1 88 ? 6.611 3.462 9.704 1.00 96.94 88 LEU A N 1
ATOM 663 C CA . LEU A 1 88 ? 5.160 3.448 9.883 1.00 96.94 88 LEU A CA 1
ATOM 664 C C . LEU A 1 88 ? 4.761 2.173 10.624 1.00 96.94 88 LEU A C 1
ATOM 666 O O . LEU A 1 88 ? 4.715 1.087 10.043 1.00 96.94 88 LEU A O 1
ATOM 670 N N . GLU A 1 89 ? 4.514 2.309 11.918 1.00 97.69 89 GLU A N 1
ATOM 671 C CA . GLU A 1 89 ? 4.100 1.211 12.781 1.00 97.69 89 GLU A CA 1
ATOM 672 C C . GLU A 1 89 ? 2.585 1.009 12.698 1.00 97.69 89 GLU A C 1
ATOM 674 O O . GLU A 1 89 ? 1.816 1.926 12.959 1.00 97.69 89 GLU A O 1
ATOM 679 N N . VAL A 1 90 ? 2.160 -0.186 12.286 1.00 98.44 90 VAL A N 1
ATOM 680 C CA . VAL A 1 90 ? 0.750 -0.580 12.204 1.00 98.44 90 VAL A CA 1
ATOM 681 C C . VAL A 1 90 ? 0.437 -1.468 13.411 1.00 98.44 90 VAL A C 1
ATOM 683 O O . VAL A 1 90 ? 1.023 -2.555 13.493 1.00 98.44 90 VAL A O 1
ATOM 686 N N . PRO A 1 91 ? -0.424 -1.025 14.348 1.00 98.44 91 PRO A N 1
ATOM 687 C CA . PRO A 1 91 ? -0.748 -1.788 15.555 1.00 98.44 91 PRO A CA 1
ATOM 688 C C . PRO A 1 91 ? -1.471 -3.102 15.252 1.00 98.44 91 PRO A C 1
ATOM 690 O O . PRO A 1 91 ? -2.028 -3.271 14.170 1.00 98.44 91 PRO A O 1
ATOM 693 N N . GLU A 1 92 ? -1.482 -4.023 16.214 1.00 98.25 92 GLU A N 1
ATOM 694 C CA . GLU A 1 92 ? -2.226 -5.282 16.104 1.00 98.25 92 GLU A CA 1
ATOM 695 C C . GLU A 1 92 ? -3.707 -5.072 15.769 1.00 98.25 92 GLU A C 1
ATOM 697 O O . GLU A 1 92 ? -4.321 -4.094 16.190 1.00 98.25 92 GLU A O 1
ATOM 702 N N . GLU A 1 93 ? -4.270 -5.994 14.985 1.00 98.38 93 GLU A N 1
ATOM 703 C CA . GLU A 1 93 ? -5.675 -5.960 14.544 1.00 98.38 93 GLU A CA 1
ATOM 704 C C . GLU A 1 93 ? -6.102 -4.680 13.795 1.00 98.38 93 GLU A C 1
ATOM 706 O O . GLU A 1 93 ? -7.286 -4.491 13.519 1.00 98.38 93 GLU A O 1
ATOM 711 N N . VAL A 1 94 ? -5.157 -3.817 13.406 1.00 98.50 94 VAL A N 1
ATOM 712 C CA . VAL A 1 94 ? -5.424 -2.625 12.593 1.00 98.50 94 VAL A CA 1
ATOM 713 C C . VAL A 1 94 ? -5.320 -2.956 11.108 1.00 98.50 94 VAL A C 1
ATOM 715 O O . VAL A 1 94 ? -4.414 -3.659 10.640 1.00 98.50 94 VAL A O 1
ATOM 718 N N . THR A 1 95 ? -6.247 -2.388 10.335 1.00 98.56 95 THR A N 1
ATOM 719 C CA . THR A 1 95 ? -6.211 -2.416 8.874 1.00 98.56 95 THR A CA 1
ATOM 720 C C . THR A 1 95 ? -5.680 -1.096 8.319 1.00 98.56 95 THR A C 1
ATOM 722 O O . THR A 1 95 ? -6.295 -0.049 8.485 1.00 98.56 95 THR A O 1
ATOM 725 N N . LEU A 1 96 ? -4.577 -1.149 7.574 1.00 98.38 96 LEU A N 1
ATOM 726 C CA . LEU A 1 96 ? -4.082 -0.053 6.743 1.00 98.38 96 LEU A CA 1
ATOM 727 C C . LEU A 1 96 ? -4.551 -0.272 5.295 1.00 98.38 96 LEU A C 1
ATOM 729 O O . LEU A 1 96 ? -4.126 -1.225 4.632 1.00 98.38 96 LEU A O 1
ATOM 733 N N . ALA A 1 97 ? -5.440 0.590 4.798 1.00 98.12 97 ALA A N 1
ATOM 734 C CA . ALA A 1 97 ? -6.141 0.365 3.532 1.00 98.12 97 ALA A CA 1
ATOM 735 C C . ALA A 1 97 ? -6.177 1.577 2.592 1.00 98.12 97 ALA A C 1
ATOM 737 O O . ALA A 1 97 ? -5.913 2.713 2.974 1.00 98.12 97 ALA A O 1
ATOM 738 N N . SER A 1 98 ? -6.506 1.316 1.328 1.00 97.75 98 SER A N 1
ATOM 739 C CA . SER A 1 98 ? -6.950 2.306 0.344 1.00 97.75 98 SER A CA 1
ATOM 740 C C . SER A 1 98 ? -7.771 1.595 -0.741 1.00 97.75 98 SER A C 1
ATOM 742 O O . SER A 1 98 ? -8.038 0.399 -0.639 1.00 97.75 98 SER A O 1
ATOM 744 N N . ASN A 1 99 ? -8.150 2.299 -1.805 1.00 95.94 99 ASN A N 1
ATOM 745 C CA . ASN A 1 99 ? -9.133 1.812 -2.769 1.00 95.94 99 ASN A CA 1
ATOM 746 C C . ASN A 1 99 ? -8.556 1.149 -4.033 1.00 95.94 99 ASN A C 1
ATOM 748 O O . ASN A 1 99 ? -9.187 1.156 -5.087 1.00 95.94 99 ASN A O 1
ATOM 752 N N . ARG A 1 100 ? -7.334 0.599 -4.009 1.00 94.75 100 ARG A N 1
ATOM 753 C CA . ARG A 1 100 ? -6.767 -0.040 -5.212 1.00 94.75 100 ARG A CA 1
ATOM 754 C C . ARG A 1 100 ? -7.665 -1.177 -5.706 1.00 94.75 100 ARG A C 1
ATOM 756 O O . ARG A 1 100 ? -7.753 -2.219 -5.066 1.00 94.75 100 ARG A O 1
ATOM 763 N N . GLY A 1 101 ? -8.193 -1.016 -6.917 1.00 92.12 101 GLY A N 1
ATOM 764 C CA . GLY A 1 101 ? -9.033 -2.005 -7.591 1.00 92.12 101 GLY A CA 1
ATOM 765 C C . GLY A 1 101 ? -10.519 -1.672 -7.630 1.00 92.12 101 GLY A C 1
ATOM 766 O O . GLY A 1 101 ? -11.190 -2.150 -8.542 1.00 92.12 101 GLY A O 1
ATOM 767 N N . GLU A 1 102 ? -10.991 -0.798 -6.743 1.00 93.69 102 GLU A N 1
ATOM 768 C CA . GLU A 1 102 ? -12.339 -0.224 -6.785 1.00 93.69 102 GLU A CA 1
ATOM 769 C C . GLU A 1 102 ? -12.479 0.644 -8.038 1.00 93.69 102 GLU A C 1
ATOM 771 O O . GLU A 1 102 ? -11.711 1.588 -8.214 1.00 93.69 102 GLU A O 1
ATOM 776 N N . ASP A 1 103 ? -13.375 0.283 -8.958 1.00 90.50 103 ASP A N 1
ATOM 777 C CA . ASP A 1 103 ? -13.608 0.997 -10.225 1.00 90.50 103 ASP A CA 1
ATOM 778 C C . ASP A 1 103 ? -12.328 1.339 -11.016 1.00 90.50 103 ASP A C 1
ATOM 780 O O . ASP A 1 103 ? -12.211 2.355 -11.703 1.00 90.50 103 ASP A O 1
ATOM 784 N N . GLY A 1 104 ? -11.308 0.481 -10.905 1.00 87.94 104 GLY A N 1
ATOM 785 C CA . GLY A 1 104 ? -10.009 0.698 -11.544 1.00 87.94 104 GLY A CA 1
ATOM 786 C C . GLY A 1 104 ? -9.122 1.757 -10.893 1.00 87.94 104 GLY A C 1
ATOM 787 O O . GLY A 1 104 ? -8.093 2.136 -11.465 1.00 87.94 104 GLY A O 1
ATOM 788 N N . ALA A 1 105 ? -9.450 2.196 -9.680 1.00 93.06 105 ALA A N 1
ATOM 789 C CA . ALA A 1 105 ? -8.622 3.088 -8.898 1.00 93.06 105 ALA A CA 1
ATOM 790 C C . ALA A 1 105 ? -7.232 2.490 -8.645 1.00 93.06 105 ALA A C 1
ATOM 792 O O . ALA A 1 105 ? -7.028 1.290 -8.430 1.00 93.06 105 ALA A O 1
ATOM 793 N N . LYS A 1 106 ? -6.226 3.370 -8.667 1.00 92.81 106 LYS A N 1
ATOM 794 C CA . LYS A 1 106 ? -4.826 2.980 -8.450 1.00 92.81 106 LYS A CA 1
ATOM 795 C C . LYS A 1 106 ? -4.538 2.631 -6.988 1.00 92.81 106 LYS A C 1
ATOM 797 O O . LYS A 1 106 ? -3.590 1.875 -6.760 1.00 92.81 106 LYS A O 1
ATOM 802 N N . GLY A 1 107 ? -5.316 3.195 -6.060 1.00 95.62 107 GLY A N 1
ATOM 803 C CA . GLY A 1 107 ? -5.073 3.231 -4.619 1.00 95.62 107 GLY A CA 1
ATOM 804 C C . GLY A 1 107 ? -3.986 4.223 -4.211 1.00 95.62 107 GLY A C 1
ATOM 805 O O . GLY A 1 107 ? -3.117 4.594 -5.019 1.00 95.62 107 GLY A O 1
ATOM 806 N N . GLY A 1 108 ? -4.023 4.625 -2.942 1.00 97.06 108 GLY A N 1
ATOM 807 C CA . GLY A 1 108 ? -3.000 5.448 -2.306 1.00 97.06 108 GLY A CA 1
ATOM 808 C C . GLY A 1 108 ? -1.613 4.811 -2.417 1.00 97.06 108 GLY A C 1
ATOM 809 O O . GLY A 1 108 ? -1.476 3.589 -2.482 1.00 97.06 108 GLY A O 1
ATOM 810 N N . MET A 1 109 ? -0.579 5.643 -2.511 1.00 97.06 109 MET A N 1
ATOM 811 C CA . MET A 1 109 ? 0.818 5.211 -2.564 1.00 97.06 109 MET A CA 1
ATOM 812 C C . MET A 1 109 ? 1.541 5.650 -1.298 1.00 97.06 109 MET A C 1
ATOM 814 O O . MET A 1 109 ? 1.466 6.825 -0.955 1.00 97.06 109 MET A O 1
ATOM 818 N N . ILE A 1 110 ? 2.302 4.746 -0.688 1.00 97.12 110 ILE A N 1
ATOM 819 C CA . ILE A 1 110 ? 3.299 5.063 0.339 1.00 97.12 110 ILE A CA 1
ATOM 820 C C . ILE A 1 110 ? 4.663 4.698 -0.236 1.00 97.12 110 ILE A C 1
ATOM 822 O O . ILE A 1 110 ? 4.842 3.587 -0.740 1.00 97.12 110 ILE A O 1
ATOM 826 N N . PHE A 1 111 ? 5.617 5.622 -0.214 1.00 94.44 111 PHE A N 1
ATOM 827 C CA . PHE A 1 111 ? 6.935 5.372 -0.782 1.00 94.44 111 PHE A CA 1
ATOM 828 C C . PHE A 1 111 ? 8.051 6.080 -0.027 1.00 94.44 111 PHE A C 1
ATOM 830 O O . PHE A 1 111 ? 7.836 7.078 0.650 1.00 94.44 111 PHE A O 1
ATOM 837 N N . SER A 1 112 ? 9.264 5.563 -0.180 1.00 92.06 112 SER A N 1
ATOM 838 C CA . SER A 1 112 ? 10.491 6.241 0.218 1.00 92.06 112 SER A CA 1
ATOM 839 C C . SER A 1 112 ? 11.566 5.919 -0.802 1.00 92.06 112 SER A C 1
ATOM 841 O O . SER A 1 112 ? 11.769 4.753 -1.125 1.00 92.06 112 SER A O 1
ATOM 843 N N . ASN A 1 113 ? 12.273 6.937 -1.284 1.00 88.50 113 ASN A N 1
ATOM 844 C CA . ASN A 1 113 ? 13.418 6.773 -2.177 1.00 88.50 113 ASN A CA 1
ATOM 845 C C . ASN A 1 113 ? 14.753 6.659 -1.420 1.00 88.50 113 ASN A C 1
ATOM 847 O O . ASN A 1 113 ? 15.799 6.489 -2.042 1.00 88.50 113 ASN A O 1
ATOM 851 N N . SER A 1 114 ? 14.742 6.762 -0.089 1.00 84.00 114 SER A N 1
ATOM 852 C CA . SER A 1 114 ? 15.956 6.730 0.730 1.00 84.00 114 SER A CA 1
ATOM 853 C C . SER A 1 114 ? 16.472 5.301 0.894 1.00 84.00 114 SER A C 1
ATOM 855 O O . SER A 1 114 ? 15.763 4.457 1.434 1.00 84.00 114 SER A O 1
ATOM 857 N N . PHE A 1 115 ? 17.723 5.013 0.528 1.00 80.94 115 PHE A N 1
ATOM 858 C CA . PHE A 1 115 ? 18.327 3.686 0.753 1.00 80.94 115 PHE A CA 1
ATOM 859 C C . PHE A 1 115 ? 18.419 3.283 2.236 1.00 80.94 115 PHE A C 1
ATOM 861 O O . PHE A 1 115 ? 18.564 2.097 2.537 1.00 80.94 115 PHE A O 1
ATOM 868 N N . ALA A 1 116 ? 18.270 4.243 3.156 1.00 79.31 116 ALA A N 1
ATOM 869 C CA . ALA A 1 116 ? 18.155 3.988 4.590 1.00 79.31 116 ALA A CA 1
ATOM 870 C C . ALA A 1 116 ? 16.804 3.361 5.000 1.00 79.31 116 ALA A C 1
ATOM 872 O O . ALA A 1 116 ? 16.645 2.948 6.142 1.00 79.31 116 ALA A O 1
ATOM 873 N N . THR A 1 117 ? 15.835 3.245 4.082 1.00 80.38 117 THR A N 1
ATOM 874 C CA . THR A 1 117 ? 14.508 2.665 4.354 1.00 80.38 117 THR A CA 1
ATOM 875 C C . THR A 1 117 ? 14.601 1.202 4.788 1.00 80.38 117 THR A C 1
ATOM 877 O O . THR A 1 117 ? 14.699 0.311 3.941 1.00 80.38 117 THR A O 1
ATOM 880 N N . ARG A 1 118 ? 14.558 0.939 6.101 1.00 82.62 118 ARG A N 1
ATOM 881 C CA . ARG A 1 118 ? 14.686 -0.409 6.681 1.00 82.62 118 ARG A CA 1
ATOM 882 C C . ARG A 1 118 ? 13.950 -0.548 8.034 1.00 82.62 118 ARG A C 1
ATOM 884 O O . ARG A 1 118 ? 14.558 -0.276 9.065 1.00 82.62 118 ARG A O 1
ATOM 891 N N . PRO A 1 119 ? 12.705 -1.071 8.086 1.00 90.25 119 PRO A N 1
ATOM 892 C CA . PRO A 1 119 ? 11.682 -1.152 7.035 1.00 90.25 119 PRO A CA 1
ATOM 893 C C . PRO A 1 119 ? 10.859 0.151 6.926 1.00 90.25 119 PRO A C 1
ATOM 895 O O . PRO A 1 119 ? 10.898 0.978 7.827 1.00 90.25 119 PRO A O 1
ATOM 898 N N . LEU A 1 120 ? 10.071 0.325 5.854 1.00 92.62 120 LEU A N 1
ATOM 899 C CA . LEU A 1 120 ? 9.147 1.473 5.736 1.00 92.62 120 LEU A CA 1
ATOM 900 C C . LEU A 1 120 ? 7.880 1.308 6.585 1.00 92.62 120 LEU A C 1
ATOM 902 O O . LEU A 1 120 ? 7.392 2.271 7.167 1.00 92.62 120 LEU A O 1
ATOM 906 N N . ILE A 1 121 ? 7.339 0.089 6.618 1.00 95.81 121 ILE A N 1
ATOM 907 C CA . ILE A 1 121 ? 6.132 -0.274 7.362 1.00 95.81 121 ILE A CA 1
ATOM 908 C C . ILE A 1 121 ? 6.475 -1.470 8.244 1.00 95.81 121 ILE A C 1
ATOM 910 O O . ILE A 1 121 ? 7.123 -2.412 7.778 1.00 95.81 121 ILE A O 1
ATOM 914 N N . ARG A 1 122 ? 6.040 -1.436 9.502 1.00 96.69 122 ARG A N 1
ATOM 915 C CA . ARG A 1 122 ? 6.231 -2.510 10.479 1.00 96.69 122 ARG A CA 1
ATOM 916 C C . ARG A 1 122 ? 4.894 -2.861 11.118 1.00 96.69 122 ARG A C 1
ATOM 918 O O . ARG A 1 122 ? 4.229 -1.988 11.655 1.00 96.69 122 ARG A O 1
ATOM 925 N N . ALA A 1 123 ? 4.520 -4.135 11.077 1.00 97.38 123 ALA A N 1
ATOM 926 C CA . ALA A 1 123 ? 3.417 -4.656 11.877 1.00 97.38 123 ALA A CA 1
ATOM 927 C C . ALA A 1 123 ? 3.888 -4.828 13.329 1.00 97.38 123 ALA A C 1
ATOM 929 O O . ALA A 1 123 ? 4.908 -5.481 13.560 1.00 97.38 123 ALA A O 1
ATOM 930 N N . VAL A 1 124 ? 3.166 -4.249 14.289 1.00 96.31 124 VAL A N 1
ATOM 931 C CA . VAL A 1 124 ? 3.502 -4.274 15.725 1.00 96.31 124 VAL A CA 1
ATOM 932 C C . VAL A 1 124 ? 2.547 -5.206 16.477 1.00 96.31 124 VAL A C 1
ATOM 934 O O . VAL A 1 124 ? 2.000 -4.863 17.517 1.00 96.31 124 VAL A O 1
ATOM 937 N N . GLY A 1 125 ? 2.324 -6.398 15.920 1.00 95.75 125 GLY A N 1
ATOM 938 C CA . GLY A 1 125 ? 1.527 -7.450 16.548 1.00 95.75 125 GLY A CA 1
ATOM 939 C C . GLY A 1 125 ? 0.764 -8.327 15.549 1.00 95.75 125 GLY A C 1
ATOM 940 O O . GLY A 1 125 ? 0.984 -8.225 14.335 1.00 95.75 125 GLY A O 1
ATOM 941 N N . PRO A 1 126 ? -0.085 -9.243 16.047 1.00 97.62 126 PRO A N 1
ATOM 942 C CA . PRO A 1 126 ? -0.860 -10.158 15.219 1.00 97.62 126 PRO A CA 1
ATOM 943 C C . PRO A 1 126 ? -1.960 -9.441 14.425 1.00 97.62 126 PRO A C 1
ATOM 945 O O . PRO A 1 126 ? -2.342 -8.308 14.710 1.00 97.62 126 PRO A O 1
ATOM 948 N N . ASN A 1 127 ? -2.495 -10.137 13.418 1.00 97.56 127 ASN A N 1
ATOM 949 C CA . ASN A 1 127 ? -3.711 -9.744 12.695 1.00 97.56 127 ASN A CA 1
ATOM 950 C C . ASN A 1 127 ? -3.673 -8.357 12.021 1.00 97.56 127 ASN A C 1
ATOM 952 O O . ASN A 1 127 ? -4.715 -7.811 11.668 1.00 97.56 127 ASN A O 1
ATOM 956 N N . VAL A 1 128 ? -2.480 -7.808 11.776 1.00 98.38 128 VAL A N 1
ATOM 957 C CA . VAL A 1 128 ? -2.306 -6.612 10.945 1.00 98.38 128 VAL A CA 1
ATOM 958 C C . VAL A 1 128 ? -2.709 -6.913 9.509 1.00 98.38 128 VAL A C 1
ATOM 960 O O . VAL A 1 128 ? -2.243 -7.888 8.909 1.00 98.38 128 VAL A O 1
ATOM 963 N N . ARG A 1 129 ? -3.514 -6.029 8.916 1.00 97.38 129 ARG A N 1
ATOM 964 C CA . ARG A 1 129 ? -3.915 -6.144 7.513 1.00 97.38 129 ARG A CA 1
ATOM 965 C C . ARG A 1 129 ? -3.495 -4.922 6.714 1.00 97.38 129 ARG A C 1
ATOM 967 O O . ARG A 1 129 ? -3.870 -3.802 7.025 1.00 97.38 129 ARG A O 1
ATOM 974 N N . ILE A 1 130 ? -2.767 -5.145 5.623 1.00 96.69 130 ILE A N 1
ATOM 975 C CA . ILE A 1 130 ? -2.399 -4.099 4.661 1.00 96.69 130 ILE A CA 1
ATOM 976 C C . ILE A 1 130 ? -3.021 -4.465 3.317 1.00 96.69 130 ILE A C 1
ATOM 978 O O . ILE A 1 130 ? -2.756 -5.544 2.787 1.00 96.69 130 ILE A O 1
ATOM 982 N N . THR A 1 131 ? -3.861 -3.595 2.755 1.00 95.88 131 THR A N 1
ATOM 983 C CA . THR A 1 131 ? -4.560 -3.889 1.494 1.00 95.88 131 THR A CA 1
ATOM 984 C C . THR A 1 131 ? -4.826 -2.643 0.662 1.00 95.88 131 THR A C 1
ATOM 986 O O . THR A 1 131 ? -4.774 -1.527 1.160 1.00 95.88 131 THR A O 1
ATOM 989 N N . GLY A 1 132 ? -5.133 -2.820 -0.622 1.00 95.06 132 GLY A N 1
ATOM 990 C CA . GLY A 1 132 ? -5.667 -1.728 -1.433 1.00 95.06 132 GLY A CA 1
ATOM 991 C C . GLY A 1 132 ? -4.685 -0.574 -1.694 1.00 95.06 132 GLY A C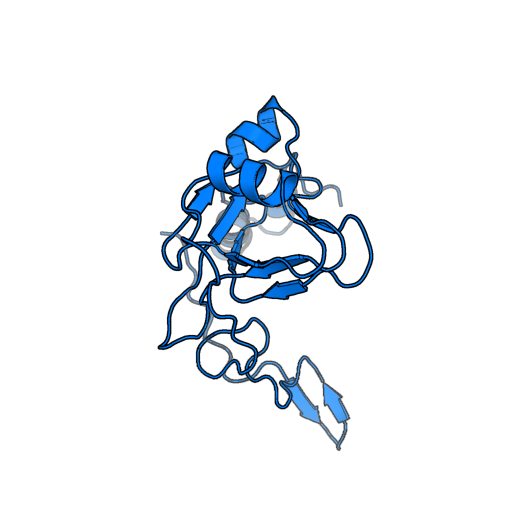 1
ATOM 992 O O . GLY A 1 132 ? -5.087 0.493 -2.152 1.00 95.06 132 GLY A O 1
ATOM 993 N N . LEU A 1 133 ? -3.393 -0.780 -1.433 1.00 95.81 133 LEU A N 1
ATOM 994 C CA . LEU A 1 133 ? -2.344 0.237 -1.485 1.00 95.81 133 LEU A CA 1
ATOM 995 C C . LEU A 1 133 ? -1.338 -0.037 -2.600 1.00 95.81 133 LEU A C 1
ATOM 997 O O . LEU A 1 133 ? -1.258 -1.126 -3.172 1.00 95.81 133 LEU A O 1
ATOM 1001 N N . ARG A 1 134 ? -0.527 0.975 -2.892 1.00 95.00 134 ARG A N 1
ATOM 1002 C CA . ARG A 1 134 ? 0.715 0.845 -3.649 1.00 95.00 134 ARG A CA 1
ATOM 1003 C C . ARG A 1 134 ? 1.885 1.157 -2.725 1.00 95.00 134 ARG A C 1
ATOM 1005 O O . ARG A 1 134 ? 1.826 2.115 -1.958 1.00 95.00 134 ARG A O 1
ATOM 1012 N N 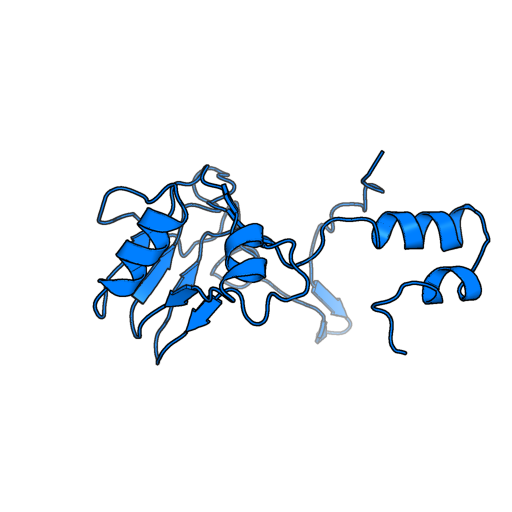. LEU A 1 135 ? 2.943 0.362 -2.831 1.00 93.25 135 LEU A N 1
ATOM 1013 C CA . LEU A 1 135 ? 4.177 0.552 -2.078 1.00 93.25 135 LEU A CA 1
ATOM 1014 C C . LEU A 1 135 ? 5.318 0.864 -3.045 1.00 93.25 135 LEU A C 1
ATOM 1016 O O . LEU A 1 135 ? 5.483 0.179 -4.057 1.00 93.25 135 LEU A O 1
ATOM 1020 N N . GLY A 1 136 ? 6.084 1.907 -2.741 1.00 89.56 136 GLY A N 1
ATOM 1021 C CA . GLY A 1 136 ? 7.296 2.280 -3.462 1.00 89.56 136 GLY A CA 1
ATOM 1022 C C . GLY A 1 136 ? 8.522 2.085 -2.578 1.00 89.56 136 GLY A C 1
ATOM 1023 O O . GLY A 1 136 ? 8.652 2.733 -1.542 1.00 89.56 136 GLY A O 1
ATOM 1024 N N . GLY A 1 137 ? 9.406 1.174 -2.978 1.00 83.25 137 GLY A N 1
ATOM 1025 C CA . GLY A 1 137 ? 10.665 0.938 -2.280 1.00 83.25 137 GLY A CA 1
ATOM 1026 C C . GLY A 1 137 ? 11.743 1.976 -2.612 1.00 83.25 137 GLY A C 1
ATOM 1027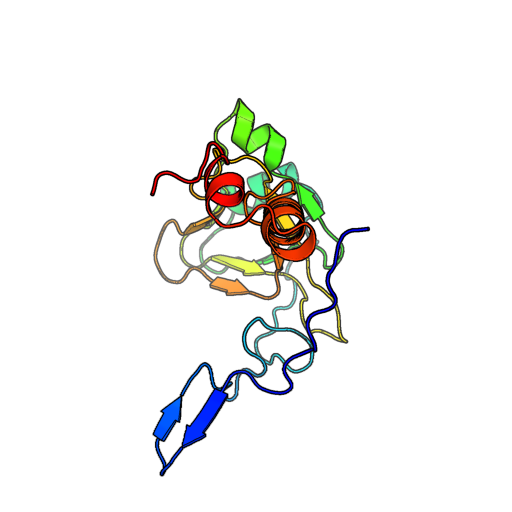 O O . GLY A 1 137 ? 11.560 2.785 -3.527 1.00 83.25 137 GLY A O 1
ATOM 1028 N N . PRO A 1 138 ? 12.890 1.904 -1.917 1.00 75.56 138 PRO A N 1
ATOM 1029 C CA . PRO A 1 138 ? 14.016 2.801 -2.123 1.00 75.56 138 PRO A CA 1
ATOM 1030 C C . PRO A 1 138 ? 14.646 2.584 -3.493 1.00 75.56 138 PRO A C 1
ATOM 1032 O O . PRO A 1 138 ? 15.466 1.691 -3.695 1.00 75.56 138 PRO A O 1
ATOM 1035 N N . ASN A 1 139 ? 14.219 3.387 -4.463 1.00 67.12 139 ASN A N 1
ATOM 1036 C CA . ASN A 1 139 ? 14.816 3.423 -5.789 1.00 67.12 139 ASN A CA 1
ATOM 1037 C C . ASN A 1 139 ? 14.575 4.788 -6.458 1.00 67.12 139 ASN A C 1
ATOM 1039 O O . ASN A 1 139 ? 13.608 4.944 -7.207 1.00 67.12 139 ASN A O 1
ATOM 1043 N N . PRO A 1 140 ? 15.469 5.767 -6.250 1.00 58.91 140 PRO A N 1
ATOM 1044 C CA . PRO A 1 140 ? 15.371 7.081 -6.883 1.00 58.91 140 PRO A CA 1
ATOM 1045 C C . PRO A 1 140 ? 15.654 7.093 -8.410 1.00 58.91 140 PRO A C 1
ATOM 1047 O O . PRO A 1 140 ? 15.623 8.172 -8.995 1.00 58.91 140 PRO A O 1
ATOM 1050 N N . MET A 1 141 ? 15.860 5.930 -9.069 1.00 59.97 141 MET A N 1
ATOM 1051 C CA . MET A 1 141 ? 16.506 5.709 -10.395 1.00 59.97 141 MET A CA 1
ATOM 1052 C C . MET A 1 141 ? 18.040 5.892 -10.334 1.00 59.97 141 MET A C 1
ATOM 1054 O O . MET A 1 141 ? 18.487 6.715 -9.540 1.00 59.97 141 MET A O 1
ATOM 1058 N N . PRO A 1 142 ? 18.893 5.129 -11.074 1.00 54.41 142 PRO A N 1
ATOM 1059 C CA . PRO A 1 142 ? 18.799 4.685 -12.467 1.00 54.41 142 PRO A CA 1
ATOM 1060 C C . PRO A 1 142 ? 19.197 3.205 -12.669 1.00 54.41 142 PRO A C 1
ATOM 1062 O O . PRO A 1 142 ? 19.788 2.892 -13.688 1.00 54.41 142 PRO A O 1
ATOM 1065 N N . CYS A 1 143 ? 18.930 2.262 -11.754 1.00 60.44 143 CYS A N 1
ATOM 1066 C CA . CYS A 1 143 ? 19.419 0.875 -11.926 1.00 60.44 143 CYS A CA 1
ATOM 1067 C C . CYS A 1 143 ? 18.998 0.245 -13.269 1.00 60.44 143 CYS A C 1
ATOM 1069 O O . CYS A 1 143 ? 19.794 -0.434 -13.911 1.00 60.44 143 CYS A O 1
ATOM 1071 N N . LEU A 1 144 ? 17.782 0.540 -13.747 1.00 61.72 144 LEU A N 1
ATOM 1072 C CA . LEU A 1 144 ? 17.312 0.113 -15.070 1.00 61.72 144 LEU A CA 1
ATOM 1073 C C . LEU A 1 144 ? 17.986 0.863 -16.225 1.00 61.72 144 LEU A C 1
ATOM 1075 O O . LEU A 1 144 ? 18.236 0.262 -17.263 1.00 61.72 144 LEU A O 1
ATOM 1079 N N . GLU A 1 145 ? 18.291 2.151 -16.068 1.00 66.06 145 GLU A N 1
ATOM 1080 C CA . GLU A 1 145 ? 19.053 2.906 -17.069 1.00 66.06 145 GLU A CA 1
ATOM 1081 C C . GLU A 1 145 ? 20.514 2.448 -17.081 1.00 66.06 145 GLU A C 1
ATOM 1083 O O . GLU A 1 145 ? 21.074 2.249 -18.145 1.00 66.06 145 GLU A O 1
ATOM 1088 N N . HIS A 1 146 ? 21.127 2.199 -15.927 1.00 72.62 146 HIS A N 1
ATOM 1089 C CA . HIS 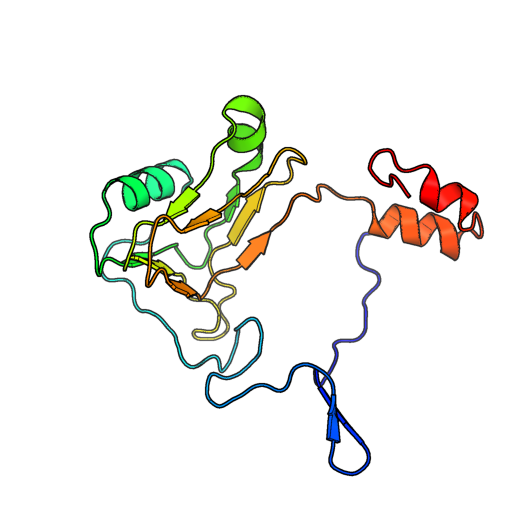A 1 146 ? 22.470 1.653 -15.808 1.00 72.62 146 HIS A CA 1
ATOM 1090 C C . HIS A 1 146 ? 22.545 0.252 -16.404 1.00 72.62 146 HIS A C 1
ATOM 1092 O O . HIS A 1 146 ? 23.429 0.001 -17.215 1.00 72.62 146 HIS A O 1
ATOM 1098 N N . HIS A 1 147 ? 21.580 -0.622 -16.107 1.00 73.56 147 HIS A N 1
ATOM 1099 C CA . HIS A 1 147 ? 21.417 -1.910 -16.783 1.00 73.56 147 HIS A CA 1
ATOM 1100 C C . HIS A 1 147 ? 21.271 -1.724 -18.300 1.00 73.56 147 HIS A C 1
ATOM 1102 O O . HIS A 1 147 ? 22.009 -2.329 -19.074 1.00 73.56 147 HIS A O 1
ATOM 1108 N N . HIS A 1 148 ? 20.370 -0.843 -18.745 1.00 70.50 148 HIS A N 1
ATOM 1109 C CA . HIS A 1 148 ? 20.166 -0.577 -20.165 1.00 70.50 148 HIS A CA 1
ATOM 1110 C C . HIS A 1 148 ? 21.444 -0.062 -20.836 1.00 70.50 148 HIS A C 1
ATOM 1112 O O . HIS A 1 148 ? 21.855 -0.635 -21.830 1.00 70.50 148 HIS A O 1
ATOM 1118 N N . ARG A 1 149 ? 22.138 0.936 -20.284 1.00 75.44 149 ARG A N 1
ATOM 1119 C CA . ARG A 1 149 ? 23.429 1.424 -20.796 1.00 75.44 149 ARG A CA 1
ATOM 1120 C C . ARG A 1 149 ? 24.492 0.327 -20.776 1.00 75.44 149 ARG A C 1
ATOM 1122 O O . ARG A 1 149 ? 25.266 0.211 -21.716 1.00 75.44 149 ARG A O 1
ATOM 1129 N N . SER A 1 150 ? 24.505 -0.525 -19.751 1.00 81.81 150 SER A N 1
ATOM 1130 C CA . SER A 1 150 ? 25.459 -1.635 -19.652 1.00 81.81 150 SER A CA 1
ATOM 1131 C C . SER A 1 150 ? 25.325 -2.597 -20.830 1.00 81.81 150 SER A C 1
ATOM 1133 O O . SER A 1 150 ? 26.329 -2.951 -21.441 1.00 81.81 150 SER A O 1
ATOM 1135 N N . PHE A 1 151 ? 24.105 -2.982 -21.202 1.00 79.31 151 PHE A N 1
ATOM 1136 C CA . PHE A 1 151 ? 23.892 -4.010 -22.226 1.00 79.31 151 PHE A CA 1
ATOM 1137 C C . PHE A 1 151 ? 23.560 -3.448 -23.617 1.00 79.31 151 PHE A C 1
ATOM 1139 O O . PHE A 1 151 ? 24.043 -3.983 -24.612 1.00 79.31 151 PHE A O 1
ATOM 1146 N N . ALA A 1 152 ? 22.821 -2.340 -23.713 1.00 78.00 152 ALA A N 1
ATOM 1147 C CA . ALA A 1 152 ? 22.493 -1.681 -24.980 1.00 78.00 152 ALA A CA 1
ATOM 1148 C C . ALA A 1 152 ? 23.698 -0.949 -25.591 1.00 78.00 152 ALA A C 1
ATOM 1150 O O . ALA A 1 152 ? 23.868 -0.979 -26.806 1.00 78.00 152 ALA A O 1
ATOM 1151 N N . GLU A 1 153 ? 24.578 -0.358 -24.771 1.00 84.19 153 GLU A N 1
ATOM 1152 C CA . GLU A 1 153 ? 25.838 0.243 -25.246 1.00 84.19 153 GLU A CA 1
ATOM 1153 C C . GLU A 1 153 ? 27.010 -0.756 -25.230 1.00 84.19 153 GLU A C 1
ATOM 1155 O O . GLU A 1 153 ? 28.160 -0.363 -25.407 1.00 84.19 153 GLU A O 1
ATOM 1160 N N . ARG A 1 154 ? 26.741 -2.053 -25.000 1.00 80.25 154 ARG A N 1
ATOM 1161 C CA . ARG A 1 154 ? 27.739 -3.143 -24.983 1.00 80.25 154 ARG A CA 1
ATOM 1162 C C . ARG A 1 154 ? 28.897 -2.958 -23.988 1.00 80.25 154 ARG A C 1
ATOM 1164 O O . ARG A 1 154 ? 29.956 -3.555 -24.157 1.00 80.25 154 ARG A O 1
ATOM 1171 N N . ARG A 1 155 ? 28.700 -2.181 -22.920 1.00 81.75 155 ARG A N 1
ATOM 1172 C CA . ARG A 1 155 ? 29.687 -2.003 -21.836 1.00 81.75 155 ARG A CA 1
ATOM 1173 C C . ARG A 1 155 ? 29.814 -3.238 -20.929 1.00 81.75 155 ARG A C 1
ATOM 1175 O O . ARG A 1 155 ? 30.821 -3.407 -20.248 1.00 81.75 155 ARG A O 1
ATOM 1182 N N . GLY A 1 156 ? 28.799 -4.100 -20.931 1.00 80.25 156 GLY A N 1
ATOM 1183 C CA . GLY A 1 156 ? 28.786 -5.410 -20.291 1.00 80.25 156 GLY A CA 1
ATOM 1184 C C . GLY A 1 156 ? 28.766 -5.385 -18.761 1.00 80.25 156 GLY A C 1
ATOM 1185 O O . GLY A 1 156 ? 28.628 -4.345 -18.111 1.00 80.25 156 GLY A O 1
ATOM 1186 N N . HIS A 1 157 ? 28.916 -6.576 -18.182 1.00 79.62 157 HIS A N 1
ATOM 1187 C CA . HIS A 1 157 ? 28.848 -6.812 -16.737 1.00 79.62 157 HIS A CA 1
ATOM 1188 C C . HIS A 1 157 ? 29.871 -5.984 -15.940 1.00 79.62 157 HIS A C 1
ATOM 1190 O O . HIS A 1 157 ? 29.561 -5.515 -14.849 1.00 79.62 157 HIS A O 1
ATOM 1196 N N . GLN A 1 158 ? 31.058 -5.725 -16.503 1.00 78.62 158 GLN A N 1
ATOM 1197 C CA . GLN A 1 158 ? 32.099 -4.918 -15.853 1.00 78.62 158 GLN A CA 1
ATOM 1198 C C . GLN A 1 158 ? 31.682 -3.464 -15.603 1.00 78.62 158 GLN A C 1
ATOM 1200 O O . GLN A 1 158 ? 32.188 -2.833 -14.681 1.00 78.62 158 GLN A O 1
ATOM 1205 N N . TYR A 1 159 ? 30.788 -2.906 -16.421 1.00 77.44 159 TYR A N 1
ATOM 1206 C CA . TYR A 1 159 ? 30.221 -1.580 -16.184 1.00 77.44 159 TYR A CA 1
ATOM 1207 C C . TYR A 1 159 ? 29.014 -1.650 -15.245 1.00 77.44 159 TYR A C 1
ATOM 1209 O O . TYR A 1 159 ? 28.868 -0.790 -14.378 1.00 77.44 159 TYR A O 1
ATOM 1217 N N . TYR A 1 160 ? 28.201 -2.704 -15.367 1.00 71.12 160 TYR A N 1
ATOM 1218 C CA . TYR A 1 160 ? 27.045 -2.947 -14.506 1.00 71.12 160 TYR A CA 1
ATOM 1219 C C . TYR A 1 160 ? 27.424 -2.980 -13.015 1.00 71.12 160 TYR A C 1
ATOM 1221 O O . TYR A 1 160 ? 26.857 -2.223 -12.231 1.00 71.12 160 TYR A O 1
ATOM 1229 N N . TYR A 1 161 ? 28.454 -3.745 -12.642 1.00 73.62 161 TYR A N 1
ATOM 1230 C CA . TYR A 1 161 ? 28.890 -3.909 -11.246 1.00 73.62 161 TYR A CA 1
ATOM 1231 C C . TYR A 1 161 ? 29.703 -2.740 -10.666 1.00 73.62 161 TYR A C 1
ATOM 1233 O O . TYR A 1 161 ? 30.184 -2.823 -9.545 1.00 73.62 161 TYR A O 1
ATOM 1241 N N . LYS A 1 162 ? 29.834 -1.614 -11.377 1.00 71.38 162 LYS A N 1
ATOM 1242 C CA . LYS A 1 162 ? 30.418 -0.384 -10.805 1.00 71.38 162 LYS A CA 1
ATOM 1243 C C . LYS A 1 162 ? 29.435 0.397 -9.921 1.00 71.38 162 LYS A C 1
ATOM 1245 O O . LYS A 1 162 ? 29.756 1.505 -9.498 1.00 71.38 162 LYS A O 1
ATOM 1250 N N . PHE A 1 163 ? 28.225 -0.121 -9.688 1.00 60.66 163 PHE A N 1
ATOM 1251 C CA . PHE A 1 163 ? 27.209 0.557 -8.885 1.00 60.66 163 PHE A CA 1
ATOM 1252 C C . PHE A 1 163 ? 27.498 0.388 -7.377 1.00 60.66 163 PHE A C 1
ATOM 1254 O O . PHE A 1 163 ? 27.615 -0.750 -6.931 1.00 60.66 163 PHE A O 1
ATOM 1261 N N . PRO A 1 164 ? 27.556 1.469 -6.570 1.00 53.09 164 PRO A N 1
ATOM 1262 C CA . PRO A 1 164 ? 28.011 1.417 -5.169 1.00 53.09 164 PRO A CA 1
ATOM 1263 C C . PRO A 1 164 ? 27.175 0.557 -4.208 1.00 53.09 164 PRO A C 1
ATOM 1265 O O . PRO A 1 164 ? 27.592 0.326 -3.083 1.00 53.09 164 PRO A O 1
ATOM 1268 N N . VAL A 1 165 ? 25.977 0.131 -4.618 1.00 53.47 165 VAL A N 1
ATOM 1269 C CA . VAL A 1 165 ? 25.061 -0.709 -3.819 1.00 53.47 165 VAL A CA 1
ATOM 1270 C C . VAL A 1 165 ? 24.977 -2.149 -4.335 1.00 53.47 165 VAL A C 1
ATOM 1272 O O . VAL A 1 165 ? 24.095 -2.903 -3.932 1.00 53.47 165 VAL A O 1
ATOM 1275 N N . SER A 1 166 ? 25.864 -2.530 -5.254 1.00 50.97 166 SER A N 1
ATOM 1276 C CA . SER A 1 166 ? 26.047 -3.909 -5.697 1.00 50.97 166 SER A CA 1
ATOM 1277 C C . SER A 1 166 ? 27.295 -4.481 -5.034 1.00 50.97 166 SER A C 1
ATOM 1279 O O . SER A 1 166 ? 28.299 -4.691 -5.706 1.00 50.97 166 SER A O 1
ATOM 1281 N N . ASP A 1 167 ? 27.235 -4.714 -3.722 1.00 48.16 167 ASP A N 1
ATOM 1282 C CA . ASP A 1 167 ? 28.133 -5.708 -3.132 1.00 48.16 167 ASP A CA 1
ATOM 1283 C C . ASP A 1 167 ? 27.709 -7.066 -3.700 1.00 48.16 167 ASP A C 1
ATOM 1285 O O . ASP A 1 167 ? 26.551 -7.475 -3.561 1.00 48.16 167 ASP A O 1
ATOM 1289 N N . GLY A 1 168 ? 28.614 -7.667 -4.474 1.00 47.22 168 GLY A N 1
ATOM 1290 C CA . GLY A 1 168 ? 28.457 -8.998 -5.057 1.00 47.22 168 GLY A CA 1
ATOM 1291 C C . GLY A 1 168 ? 28.628 -10.106 -4.032 1.00 47.22 168 GLY A C 1
ATOM 1292 O O . GLY A 1 168 ? 29.305 -9.870 -3.007 1.00 47.22 168 GLY A O 1
#

Foldseek 3Di:
DDDPPDPDDPDQWDADPNDIDGDDDDCCDDDVFAANRNPADDAPDDADAEPVLQQVCQVPDDAQEEREHELPHEYECAVCCVPVVDAREHEANYEYEFAHNPVRGNGHEYEYQHPSPDDNYHYPDYNYHYYHYHYYYRDPDDLVVQVCCCPVVVVHPVSSCVDPPPPD

Radius of gyration: 19.11 Å; chains: 1; bounding box: 47×45×44 Å

Organism: NCBI:txid408172